Protein AF-A0A7J6VF82-F1 (afdb_monomer_lite)

Radius of gyration: 24.08 Å; chains: 1; bounding box: 51×59×67 Å

Foldseek 3Di:
DFLPDKDKAFAPDFDPDPLVVVLVQVLVVLLVQLLVLLPDALVGNKGKDWDFDDVPSPFIKIKMKGFHSPDHSVRSSVSSVSQSVCCVVHYRRTQWMKIDTPGMIMIMHSDDDDDPVVVPPPPDPPPPPDDDDDDDDDDDDDDDDDPDDDPPVVVVVVVVVPD

Organism: Thalictrum thalictroides (NCBI:txid46969)

Secondary structure (DSSP, 8-state):
----S-EEEE-S-B-SS-HHHHHHHHHHHHHHHHHHHHT--SS--EEEEEEEESGGG-EEEEEEEEE-TTS-HHHHHHHHHHHHTTHHHHHTTBSEEEEEETTEEEEEESS--S-STTSSTTSPP-----S-----------PPP-----TTHHHHHTTSTT-

Structure (mmCIF, N/CA/C/O backbone):
data_AF-A0A7J6VF82-F1
#
_entry.id   AF-A0A7J6VF82-F1
#
loop_
_atom_site.group_PDB
_atom_site.id
_atom_site.type_symbol
_atom_site.label_atom_id
_atom_site.label_alt_id
_atom_site.label_comp_id
_atom_site.label_asym_id
_atom_site.label_entity_id
_atom_site.label_seq_id
_atom_site.pdbx_PDB_ins_code
_atom_site.Cartn_x
_atom_site.Cartn_y
_atom_site.Cartn_z
_atom_site.occupancy
_atom_site.B_iso_or_equiv
_atom_site.auth_seq_id
_atom_site.auth_comp_id
_atom_site.auth_asym_id
_atom_site.auth_atom_id
_atom_site.pdbx_PDB_model_num
ATOM 1 N N . MET A 1 1 ? -15.950 -8.595 11.487 1.00 61.06 1 MET A N 1
ATOM 2 C CA . MET A 1 1 ? -15.178 -7.968 10.394 1.00 61.06 1 MET A CA 1
ATOM 3 C C . MET A 1 1 ? -15.817 -8.343 9.071 1.00 61.06 1 MET A C 1
ATOM 5 O O . MET A 1 1 ? -16.095 -9.519 8.868 1.00 61.06 1 MET A O 1
ATOM 9 N N . GLN A 1 2 ? -16.116 -7.368 8.215 1.00 69.25 2 GLN A N 1
ATOM 10 C CA . GLN A 1 2 ? -16.665 -7.646 6.887 1.00 69.25 2 GLN A CA 1
ATOM 11 C C . GLN A 1 2 ? -15.501 -7.787 5.903 1.00 69.25 2 GLN A C 1
ATOM 13 O O . GLN A 1 2 ? -14.710 -6.866 5.723 1.00 69.25 2 GLN A O 1
ATOM 18 N N . THR A 1 3 ? -15.372 -8.965 5.297 1.00 72.44 3 THR A N 1
ATOM 19 C CA . THR A 1 3 ? -14.285 -9.302 4.363 1.00 72.44 3 THR A CA 1
ATOM 20 C C . THR A 1 3 ? -14.747 -9.341 2.908 1.00 72.44 3 THR A C 1
ATOM 22 O O . THR A 1 3 ? -13.937 -9.606 2.024 1.00 72.44 3 THR A O 1
ATOM 25 N N . LEU A 1 4 ? -16.036 -9.083 2.654 1.00 73.69 4 LEU A N 1
ATOM 26 C CA . LEU A 1 4 ? -16.662 -9.114 1.336 1.00 73.69 4 LEU A CA 1
ATOM 27 C C . LEU A 1 4 ? -17.643 -7.941 1.152 1.00 73.69 4 LEU A C 1
ATOM 29 O O . LEU A 1 4 ? -18.283 -7.552 2.130 1.00 73.69 4 LEU A O 1
ATOM 33 N N . PRO A 1 5 ? -17.805 -7.428 -0.084 1.00 62.00 5 PRO A N 1
ATOM 34 C CA . PRO A 1 5 ? -17.078 -7.832 -1.291 1.00 62.00 5 PRO A CA 1
ATOM 35 C C . PRO A 1 5 ? -15.606 -7.386 -1.266 1.00 62.00 5 PRO A C 1
ATOM 37 O O . PRO A 1 5 ? -15.276 -6.303 -0.790 1.00 62.00 5 PRO A O 1
ATOM 40 N N . ASN A 1 6 ? -14.728 -8.250 -1.782 1.00 81.06 6 ASN A N 1
ATOM 41 C CA . ASN A 1 6 ? -13.334 -7.920 -2.071 1.00 81.06 6 ASN A CA 1
ATOM 42 C C . ASN A 1 6 ? -13.281 -7.307 -3.468 1.00 81.06 6 ASN A C 1
ATOM 44 O O . ASN A 1 6 ? -13.651 -7.973 -4.434 1.00 81.06 6 ASN A O 1
ATOM 48 N N . ALA A 1 7 ? -12.809 -6.073 -3.580 1.00 92.44 7 ALA A N 1
ATOM 49 C CA . ALA A 1 7 ? -12.582 -5.427 -4.866 1.00 92.44 7 ALA A CA 1
ATOM 50 C C . ALA A 1 7 ? -11.108 -5.061 -4.998 1.00 92.44 7 ALA A C 1
ATOM 52 O O . ALA A 1 7 ? -10.452 -4.727 -4.012 1.00 92.44 7 ALA A O 1
ATOM 53 N N . TYR A 1 8 ? -10.580 -5.100 -6.215 1.00 95.38 8 TYR A N 1
ATOM 54 C CA . TYR A 1 8 ? -9.230 -4.631 -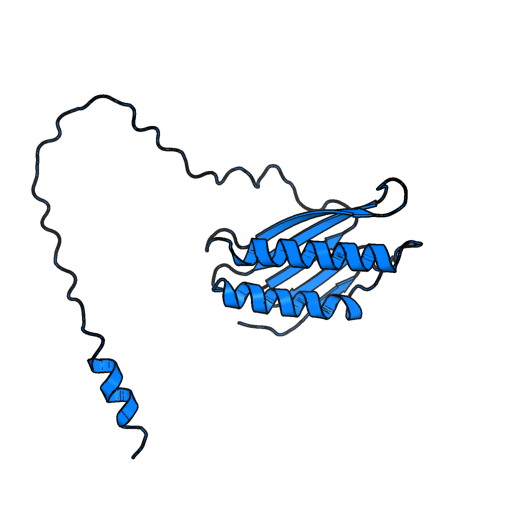6.479 1.00 95.38 8 TYR A CA 1
ATOM 55 C C . TYR A 1 8 ? -9.152 -3.898 -7.811 1.00 95.38 8 TYR A C 1
ATOM 57 O O . TYR A 1 8 ? -9.936 -4.138 -8.726 1.00 95.38 8 TYR A O 1
ATOM 65 N N . THR A 1 9 ? -8.187 -2.992 -7.907 1.00 96.62 9 THR A N 1
ATOM 66 C CA . THR A 1 9 ? -7.860 -2.268 -9.134 1.00 96.62 9 THR A CA 1
ATOM 67 C C . THR A 1 9 ? -6.351 -2.185 -9.263 1.00 96.62 9 THR A C 1
ATOM 69 O O . THR A 1 9 ? -5.661 -1.946 -8.272 1.00 96.62 9 THR A O 1
ATOM 72 N N . SER A 1 10 ? -5.839 -2.324 -10.478 1.00 97.50 10 SER A N 1
ATOM 73 C CA . SER A 1 10 ? -4.410 -2.225 -10.763 1.00 97.50 10 SER A CA 1
ATOM 74 C C . SER A 1 10 ? -4.155 -1.274 -11.920 1.00 97.50 10 SER A C 1
ATOM 76 O O . SER A 1 10 ? -4.933 -1.238 -12.874 1.00 97.50 10 SER A O 1
ATOM 78 N N . ASN A 1 11 ? -3.034 -0.563 -11.876 1.00 97.56 11 ASN A N 1
ATOM 79 C CA . ASN A 1 11 ? -2.560 0.225 -13.003 1.00 97.56 11 ASN A CA 1
ATOM 80 C C . ASN A 1 11 ? -2.241 -0.708 -14.189 1.00 97.56 11 ASN A C 1
ATOM 82 O O . ASN A 1 11 ? -1.510 -1.675 -13.988 1.00 97.56 11 ASN A O 1
ATOM 86 N N . PRO A 1 12 ? -2.742 -0.467 -15.416 1.00 96.69 12 PRO A N 1
ATOM 87 C CA . PRO A 1 12 ? -2.488 -1.356 -16.552 1.00 96.69 12 PRO A CA 1
ATOM 88 C C . PRO A 1 12 ? -1.001 -1.448 -16.928 1.00 96.69 12 PRO A C 1
ATOM 90 O O . PRO A 1 12 ? -0.585 -2.448 -17.512 1.00 96.69 12 PRO A O 1
ATOM 93 N N . THR A 1 13 ? -0.187 -0.461 -16.557 1.00 97.31 13 THR A N 1
ATOM 94 C CA . THR A 1 13 ? 1.256 -0.459 -16.795 1.00 97.31 13 THR A CA 1
ATOM 95 C C . THR A 1 13 ? 1.982 -1.374 -15.810 1.00 97.31 13 THR A C 1
ATOM 97 O O . THR A 1 13 ? 1.740 -1.355 -14.599 1.00 97.31 13 THR A O 1
ATOM 100 N N . THR A 1 14 ? 2.914 -2.167 -16.333 1.00 97.06 14 THR A N 1
ATOM 101 C CA . THR A 1 14 ? 3.798 -3.033 -15.547 1.00 97.06 14 THR A CA 1
ATOM 102 C C . THR A 1 14 ? 5.226 -2.509 -15.542 1.00 97.06 14 THR A C 1
ATOM 104 O O . THR A 1 14 ? 5.644 -1.811 -16.466 1.00 97.06 14 THR A O 1
ATOM 107 N N . VAL A 1 15 ? 5.997 -2.879 -14.523 1.00 94.75 15 VAL A N 1
ATOM 108 C CA . VAL A 1 15 ? 7.438 -2.609 -14.497 1.00 94.75 15 VAL A CA 1
ATOM 109 C C . VAL A 1 15 ? 8.143 -3.294 -15.669 1.00 94.75 15 VAL A C 1
ATOM 111 O O . VAL A 1 15 ? 7.844 -4.440 -16.004 1.00 94.75 15 VAL A O 1
ATOM 114 N N . SER A 1 16 ? 9.081 -2.587 -16.298 1.00 90.62 16 SER A N 1
ATOM 115 C CA . SER A 1 16 ? 9.841 -3.076 -17.457 1.00 90.62 16 SER A CA 1
ATOM 116 C C . SER A 1 16 ? 11.048 -3.941 -17.073 1.00 90.62 16 SER A C 1
ATOM 118 O O . SER A 1 16 ? 11.503 -4.752 -17.875 1.00 90.62 16 SER A O 1
ATOM 120 N N . SER A 1 17 ? 11.561 -3.801 -15.848 1.00 89.81 17 SER A N 1
ATOM 121 C CA . SER A 1 17 ? 12.679 -4.578 -15.301 1.00 89.81 17 SER A CA 1
ATOM 122 C C . SER A 1 17 ? 12.512 -4.787 -13.793 1.00 89.81 17 SER A C 1
ATOM 124 O O . SER A 1 17 ? 11.622 -4.211 -13.170 1.00 89.81 17 SER A O 1
ATOM 126 N N . ASN A 1 18 ? 13.371 -5.617 -13.187 1.00 90.12 18 ASN A N 1
ATOM 127 C CA . ASN A 1 18 ? 13.397 -5.857 -11.735 1.00 90.12 18 ASN A CA 1
ATOM 128 C C . ASN A 1 18 ? 12.064 -6.368 -11.157 1.00 90.12 18 ASN A C 1
ATOM 130 O O . ASN A 1 18 ? 11.775 -6.150 -9.986 1.00 90.12 18 ASN A O 1
ATOM 134 N N . PHE A 1 19 ? 11.263 -7.080 -11.959 1.00 94.56 19 PHE A N 1
ATOM 135 C CA . PHE A 1 19 ? 9.917 -7.553 -11.608 1.00 94.56 19 PHE A CA 1
ATOM 136 C C . PHE A 1 19 ? 9.841 -8.225 -10.226 1.00 94.56 19 PHE A C 1
ATOM 138 O O . PHE A 1 19 ? 9.003 -7.871 -9.398 1.00 94.56 19 PHE A O 1
ATOM 145 N N . ASN A 1 20 ? 10.755 -9.159 -9.946 1.00 95.31 20 ASN A N 1
ATOM 146 C CA . ASN A 1 20 ? 10.796 -9.864 -8.662 1.00 95.31 20 ASN A CA 1
ATOM 147 C C . ASN A 1 20 ? 11.175 -8.936 -7.502 1.00 95.31 20 ASN A C 1
ATOM 149 O O . ASN A 1 20 ? 10.554 -9.002 -6.444 1.00 95.31 20 ASN A O 1
ATOM 153 N N . GLN A 1 21 ? 12.156 -8.051 -7.706 1.00 96.00 21 GLN A N 1
ATOM 154 C CA . GLN A 1 21 ? 12.581 -7.080 -6.697 1.00 96.00 21 GLN A CA 1
ATOM 155 C C . GLN A 1 21 ? 11.466 -6.072 -6.396 1.00 96.00 21 GLN A C 1
ATOM 157 O O . GLN A 1 21 ? 11.217 -5.780 -5.232 1.00 96.00 21 GLN A O 1
ATOM 162 N N . PHE A 1 22 ? 10.760 -5.592 -7.423 1.00 96.75 22 PHE A N 1
ATOM 163 C CA . PHE A 1 22 ? 9.613 -4.700 -7.276 1.00 96.75 22 PHE A CA 1
ATOM 164 C C . PHE A 1 22 ? 8.507 -5.362 -6.449 1.00 96.75 22 PHE A C 1
ATOM 166 O O . PHE A 1 22 ? 8.075 -4.813 -5.439 1.00 96.75 22 PHE A O 1
ATOM 173 N N . ASN A 1 23 ? 8.093 -6.575 -6.824 1.00 97.12 23 ASN A N 1
ATOM 174 C CA . ASN A 1 23 ? 7.051 -7.303 -6.099 1.00 97.12 23 ASN A CA 1
ATOM 175 C C . ASN A 1 23 ? 7.448 -7.604 -4.648 1.00 97.12 23 ASN A C 1
ATOM 177 O O . ASN A 1 23 ? 6.610 -7.505 -3.751 1.00 97.12 23 ASN A O 1
ATOM 181 N N . LEU A 1 24 ? 8.716 -7.952 -4.407 1.00 97.25 24 LEU A N 1
ATOM 182 C CA . LEU A 1 24 ? 9.238 -8.156 -3.058 1.00 97.25 24 LEU A CA 1
ATOM 183 C C . LEU A 1 24 ? 9.214 -6.854 -2.250 1.00 97.25 24 LEU A C 1
ATOM 185 O O . LEU A 1 24 ? 8.773 -6.865 -1.106 1.00 97.25 24 LEU A O 1
ATOM 189 N N . ALA A 1 25 ? 9.637 -5.735 -2.839 1.00 97.56 25 ALA A N 1
ATOM 190 C CA . ALA A 1 25 ? 9.631 -4.435 -2.176 1.00 97.56 25 ALA A CA 1
ATOM 191 C C . ALA A 1 25 ? 8.211 -3.984 -1.806 1.00 97.56 25 ALA A C 1
ATOM 193 O O . ALA A 1 25 ? 7.992 -3.537 -0.681 1.00 97.56 25 ALA A O 1
ATOM 194 N N . VAL A 1 26 ? 7.236 -4.167 -2.707 1.00 98.00 26 VAL A N 1
ATOM 195 C CA . VAL A 1 26 ? 5.816 -3.887 -2.430 1.00 98.00 26 VAL A CA 1
ATOM 196 C C . VAL A 1 26 ? 5.313 -4.729 -1.256 1.00 98.00 26 VAL A C 1
ATOM 198 O O . VAL A 1 26 ? 4.745 -4.168 -0.323 1.00 98.00 26 VAL A O 1
ATOM 201 N N . ARG A 1 27 ? 5.543 -6.051 -1.268 1.00 97.56 27 ARG A N 1
ATOM 202 C CA . ARG A 1 27 ? 5.103 -6.950 -0.184 1.00 97.56 27 ARG A CA 1
ATOM 203 C C . ARG A 1 27 ? 5.727 -6.571 1.155 1.00 97.56 27 ARG A C 1
ATOM 205 O O . ARG A 1 27 ? 4.998 -6.281 2.092 1.00 97.56 27 ARG A O 1
ATOM 212 N N . THR A 1 28 ? 7.052 -6.466 1.211 1.00 98.12 28 THR A N 1
ATOM 213 C CA . THR A 1 28 ? 7.782 -6.122 2.440 1.00 98.12 28 THR A CA 1
ATOM 214 C C . THR A 1 28 ? 7.354 -4.765 3.000 1.00 98.12 28 THR A C 1
ATOM 216 O O . THR A 1 28 ? 7.205 -4.605 4.211 1.00 98.12 28 THR A O 1
ATOM 219 N N . MET A 1 29 ? 7.144 -3.769 2.131 1.00 98.12 29 MET A N 1
ATOM 220 C CA . MET A 1 29 ? 6.658 -2.460 2.558 1.00 98.12 29 MET A CA 1
ATOM 221 C C . MET A 1 29 ? 5.240 -2.552 3.126 1.00 98.12 29 MET A C 1
ATOM 223 O O . MET A 1 29 ? 4.984 -1.984 4.185 1.00 98.12 29 MET A O 1
ATOM 227 N N . LEU A 1 30 ? 4.336 -3.268 2.453 1.00 97.94 30 LEU A N 1
ATOM 228 C CA . LEU A 1 30 ? 2.966 -3.444 2.925 1.00 97.94 30 LEU A CA 1
ATOM 229 C C . LEU A 1 30 ? 2.919 -4.204 4.250 1.00 97.94 30 LEU A C 1
ATOM 231 O O . LEU A 1 30 ? 2.256 -3.719 5.156 1.00 97.94 30 LEU A O 1
ATOM 235 N N . ASP A 1 31 ? 3.669 -5.295 4.415 1.00 97.31 31 ASP A N 1
ATOM 236 C CA . ASP A 1 31 ? 3.718 -6.066 5.666 1.00 97.31 31 ASP A CA 1
ATOM 237 C C . ASP A 1 31 ? 4.144 -5.188 6.855 1.00 97.31 31 ASP A C 1
ATOM 239 O O . ASP A 1 31 ? 3.540 -5.227 7.929 1.00 97.31 31 ASP A O 1
ATOM 243 N N . ARG A 1 32 ? 5.143 -4.318 6.649 1.00 97.50 32 ARG A N 1
ATOM 244 C CA . ARG A 1 32 ? 5.579 -3.356 7.670 1.00 97.50 32 ARG A CA 1
ATOM 245 C C . ARG A 1 32 ? 4.483 -2.346 8.017 1.00 97.50 32 ARG A C 1
ATOM 247 O O . ARG A 1 32 ? 4.222 -2.117 9.195 1.00 97.50 32 ARG A O 1
ATOM 254 N N . LEU A 1 33 ? 3.869 -1.723 7.009 1.00 97.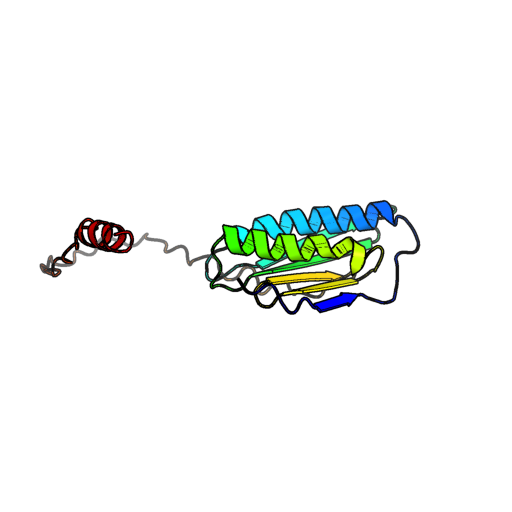50 33 LEU A N 1
ATOM 255 C CA . LEU A 1 33 ? 2.827 -0.710 7.217 1.00 97.50 33 LEU A CA 1
ATOM 256 C C . LEU A 1 33 ? 1.575 -1.305 7.859 1.00 97.50 33 LEU A C 1
ATOM 258 O O . LEU A 1 33 ? 0.908 -0.661 8.661 1.00 97.50 33 LEU A O 1
ATOM 262 N N . LEU A 1 34 ? 1.266 -2.546 7.518 1.00 95.81 34 LEU A N 1
ATOM 263 C CA . LEU A 1 34 ? 0.125 -3.285 8.023 1.00 95.81 34 LEU A CA 1
ATOM 264 C C . LEU A 1 34 ? 0.236 -3.539 9.524 1.00 95.81 34 LEU A C 1
ATOM 266 O O . LEU A 1 34 ? -0.718 -3.297 10.266 1.00 95.81 34 LEU A O 1
ATOM 270 N N . GLU A 1 35 ? 1.417 -3.947 9.985 1.00 94.69 35 GLU A N 1
ATOM 271 C CA . GLU A 1 35 ? 1.727 -4.068 11.410 1.00 94.69 35 GLU A CA 1
ATOM 272 C C . GLU A 1 35 ? 1.651 -2.719 12.138 1.00 94.69 35 GLU A C 1
ATOM 274 O O . GLU A 1 35 ? 1.129 -2.647 13.252 1.00 94.69 35 GLU A O 1
ATOM 279 N N . GLU A 1 36 ? 2.131 -1.644 11.509 1.00 94.94 36 GLU A N 1
ATOM 280 C CA . GLU A 1 36 ? 2.081 -0.286 12.059 1.00 94.94 36 GLU A CA 1
ATOM 281 C C . GLU A 1 36 ? 0.633 0.204 12.226 1.00 94.94 36 GLU A C 1
ATOM 283 O O . GLU A 1 36 ? 0.227 0.571 13.330 1.00 94.94 36 GLU A O 1
ATOM 288 N N . ALA A 1 37 ? -0.185 0.106 11.175 1.00 94.94 37 ALA A N 1
ATOM 289 C CA . ALA A 1 37 ? -1.591 0.507 11.207 1.00 94.94 37 ALA A CA 1
ATOM 290 C C . ALA A 1 37 ? -2.421 -0.324 12.197 1.00 94.94 37 ALA A C 1
ATOM 292 O O . ALA A 1 37 ? -3.309 0.207 12.867 1.00 94.94 37 ALA A O 1
ATOM 293 N N . SER A 1 38 ? -2.102 -1.614 12.346 1.00 94.38 38 SER A N 1
ATOM 294 C CA . SER A 1 38 ? -2.793 -2.515 13.280 1.00 94.38 38 SER A CA 1
ATOM 295 C C . SER A 1 38 ? -2.570 -2.154 14.746 1.00 94.38 38 SER A C 1
ATOM 297 O O . SER A 1 38 ? -3.434 -2.413 15.583 1.00 94.38 38 SER A O 1
ATOM 299 N N . ARG A 1 39 ? -1.431 -1.531 15.066 1.00 90.69 39 ARG A N 1
ATOM 300 C CA . ARG A 1 39 ? -1.094 -1.051 16.418 1.00 90.69 39 ARG A CA 1
ATOM 301 C C . ARG A 1 39 ? -1.610 0.362 16.694 1.00 90.69 39 ARG A C 1
ATOM 303 O O . ARG A 1 39 ? -1.459 0.851 17.812 1.00 90.69 39 ARG A O 1
ATOM 310 N N . GLY A 1 40 ? -2.214 0.999 15.693 1.00 84.25 40 GLY A N 1
ATOM 311 C CA . GLY A 1 40 ? -2.793 2.329 15.783 1.00 84.25 40 GLY A CA 1
ATOM 312 C C . GLY A 1 40 ? -3.939 2.444 16.796 1.00 84.25 40 GLY A C 1
ATOM 313 O O . GLY A 1 40 ? -4.576 1.459 17.193 1.00 84.25 40 GLY A O 1
ATOM 314 N N . THR A 1 41 ? -4.212 3.678 17.221 1.00 78.00 41 THR A N 1
ATOM 315 C CA . THR A 1 41 ? -5.288 3.993 18.175 1.00 78.00 41 THR A CA 1
ATOM 316 C C . THR A 1 41 ? -6.664 3.869 17.515 1.00 78.00 41 THR A C 1
ATOM 318 O O . THR A 1 41 ? -6.772 3.662 16.312 1.00 78.00 41 THR A O 1
ATOM 321 N N . ALA A 1 42 ? -7.752 4.014 18.277 1.00 71.00 42 ALA A N 1
ATOM 322 C CA . ALA A 1 42 ? -9.098 4.065 17.694 1.00 71.00 42 ALA A CA 1
ATOM 323 C C . ALA A 1 42 ? -9.286 5.244 16.715 1.00 71.00 42 ALA A C 1
ATOM 325 O O . ALA A 1 42 ? -10.137 5.172 15.842 1.00 71.00 42 ALA A O 1
ATOM 326 N N . VAL A 1 43 ? -8.492 6.313 16.841 1.00 72.19 43 VAL A N 1
ATOM 327 C CA . VAL A 1 43 ? -8.590 7.512 15.990 1.00 72.19 43 VAL A CA 1
ATOM 328 C C . VAL A 1 43 ? -7.694 7.398 14.755 1.00 72.19 43 VAL A C 1
ATOM 330 O O . VAL A 1 43 ? -8.033 7.915 13.696 1.00 72.19 43 VAL A O 1
ATOM 333 N N . GLN A 1 44 ? -6.576 6.678 14.865 1.00 77.38 44 GLN A N 1
ATOM 334 C CA . GLN A 1 44 ? -5.578 6.568 13.809 1.00 77.38 44 GLN A CA 1
ATOM 335 C C . GLN A 1 44 ? -5.211 5.102 13.570 1.00 77.38 44 GLN A C 1
ATOM 337 O O . GLN A 1 44 ? -4.331 4.565 14.238 1.00 77.38 44 GLN A O 1
ATOM 342 N N . LYS A 1 45 ? -5.880 4.462 12.602 1.00 88.81 45 LYS A N 1
ATOM 343 C CA . LYS A 1 45 ? -5.578 3.093 12.139 1.00 88.81 45 LYS A CA 1
ATOM 344 C C . LYS A 1 45 ? -5.116 3.071 10.689 1.00 88.81 45 LYS A C 1
ATOM 346 O O . LYS A 1 45 ? -5.618 2.303 9.874 1.00 88.81 45 LYS A O 1
ATOM 351 N N . PHE A 1 46 ? -4.172 3.938 10.361 1.00 93.81 46 PHE A N 1
ATOM 352 C CA . PHE A 1 46 ? -3.536 3.954 9.054 1.00 93.81 46 PHE A CA 1
ATOM 353 C C . PHE A 1 46 ? -2.025 4.077 9.210 1.00 93.81 46 PHE A C 1
ATOM 355 O O . PHE A 1 46 ? -1.537 4.543 10.237 1.00 93.81 46 PHE A O 1
ATOM 362 N N . ALA A 1 47 ? -1.298 3.679 8.175 1.00 95.31 47 ALA A N 1
ATOM 363 C CA . ALA A 1 47 ? 0.134 3.903 8.068 1.00 95.31 47 ALA A CA 1
ATOM 364 C C . ALA A 1 47 ? 0.484 4.245 6.622 1.00 95.31 47 ALA A C 1
ATOM 366 O O . ALA A 1 47 ? -0.167 3.781 5.682 1.00 95.31 47 ALA A O 1
ATOM 367 N N . THR A 1 48 ? 1.523 5.056 6.444 1.00 96.31 48 THR A N 1
ATOM 368 C CA . THR A 1 48 ? 2.056 5.398 5.123 1.00 96.31 48 THR A CA 1
ATOM 369 C C . THR A 1 48 ? 3.553 5.165 5.086 1.00 96.31 48 THR A C 1
ATOM 371 O O . THR A 1 48 ? 4.236 5.208 6.107 1.00 96.31 48 THR A O 1
ATOM 374 N N . GLY A 1 49 ? 4.092 4.906 3.904 1.00 96.25 49 GLY A N 1
ATOM 375 C CA . GLY A 1 49 ? 5.520 4.706 3.748 1.00 96.25 49 GLY A CA 1
ATOM 376 C C . GLY A 1 49 ? 5.928 4.637 2.298 1.00 96.25 49 GLY A C 1
ATOM 377 O O . GLY A 1 49 ? 5.096 4.554 1.397 1.00 96.25 49 GLY A O 1
ATOM 378 N N . ASN A 1 50 ? 7.234 4.669 2.084 1.00 97.56 50 ASN A N 1
ATOM 379 C CA . ASN A 1 50 ? 7.809 4.492 0.770 1.00 97.56 50 ASN A CA 1
ATOM 380 C C . ASN A 1 50 ? 9.022 3.560 0.817 1.00 97.56 50 ASN A C 1
ATOM 382 O O . ASN A 1 50 ? 9.552 3.235 1.883 1.00 97.56 50 ASN A O 1
ATOM 386 N N . THR A 1 51 ? 9.418 3.096 -0.360 1.00 97.56 51 THR A N 1
ATOM 387 C CA . THR A 1 51 ? 10.648 2.343 -0.591 1.00 97.56 51 THR A CA 1
ATOM 388 C C . THR A 1 51 ? 11.138 2.611 -2.009 1.00 97.56 51 THR A C 1
ATOM 390 O O . THR A 1 51 ? 10.352 3.011 -2.868 1.00 97.56 51 THR A O 1
ATOM 393 N N . THR A 1 52 ? 12.425 2.405 -2.263 1.00 96.69 52 THR A N 1
ATOM 394 C CA . THR A 1 52 ? 13.031 2.597 -3.583 1.00 96.69 52 THR A CA 1
ATOM 395 C C . THR A 1 52 ? 13.507 1.276 -4.168 1.00 96.69 52 THR A C 1
ATOM 397 O O . THR A 1 52 ? 13.977 0.396 -3.448 1.00 96.69 52 THR A O 1
ATOM 400 N N . VAL A 1 53 ? 13.397 1.134 -5.486 1.00 94.44 53 VAL A N 1
ATOM 401 C CA . VAL A 1 53 ? 13.840 -0.042 -6.244 1.00 94.44 53 VAL A CA 1
ATOM 402 C C . VAL A 1 53 ? 14.514 0.372 -7.549 1.00 94.44 53 VAL A C 1
ATOM 404 O O . VAL A 1 53 ? 14.411 1.519 -7.979 1.00 94.44 53 VAL A O 1
ATOM 407 N N . GLY A 1 54 ? 15.170 -0.592 -8.198 1.00 88.06 54 GLY A N 1
ATOM 408 C CA . GLY A 1 54 ? 15.862 -0.389 -9.467 1.00 88.06 54 GLY A CA 1
ATOM 409 C C . GLY A 1 54 ? 17.314 0.074 -9.311 1.00 88.06 54 GLY A C 1
ATOM 410 O O . GLY A 1 54 ? 17.783 0.283 -8.188 1.00 88.06 54 GLY A O 1
ATOM 411 N N . PRO A 1 55 ? 18.049 0.190 -10.433 1.00 84.38 55 PRO A N 1
ATOM 412 C CA . PRO A 1 55 ? 19.403 0.731 -10.437 1.00 84.38 55 PRO A CA 1
ATOM 413 C C . PRO A 1 55 ? 19.399 2.133 -9.829 1.00 84.38 55 PRO A C 1
ATOM 415 O O . PRO A 1 55 ? 18.515 2.936 -10.132 1.00 84.38 55 PRO A O 1
ATOM 418 N N . ASP A 1 56 ? 20.355 2.398 -8.942 1.00 86.62 56 ASP A N 1
ATOM 419 C CA . ASP A 1 56 ? 20.522 3.690 -8.268 1.00 86.62 56 ASP A CA 1
ATOM 420 C C . ASP A 1 56 ? 19.267 4.205 -7.535 1.00 86.62 56 ASP A C 1
ATOM 422 O O . ASP A 1 56 ? 19.118 5.408 -7.332 1.00 86.62 56 ASP A O 1
ATOM 426 N N . ASN A 1 57 ? 18.360 3.308 -7.111 1.00 88.25 57 ASN A N 1
ATOM 427 C CA . ASN A 1 57 ? 17.119 3.662 -6.407 1.00 88.25 57 ASN A CA 1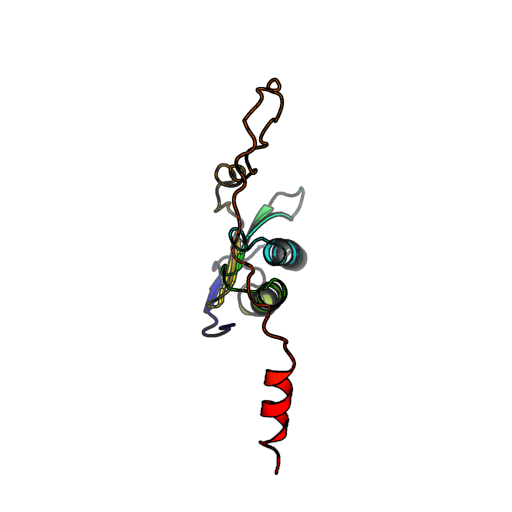
ATOM 428 C C . ASN A 1 57 ? 16.210 4.624 -7.199 1.00 88.25 57 ASN A C 1
ATOM 430 O O . ASN A 1 57 ? 15.518 5.462 -6.621 1.00 88.25 57 ASN A O 1
ATOM 434 N N . ASN A 1 58 ? 16.203 4.502 -8.528 1.00 90.38 58 ASN A N 1
ATOM 435 C CA . ASN A 1 58 ? 15.528 5.434 -9.431 1.00 90.38 58 ASN A CA 1
ATOM 436 C C . ASN A 1 58 ? 13.988 5.360 -9.440 1.00 90.38 58 ASN A C 1
ATOM 438 O O . ASN A 1 58 ? 13.344 6.220 -10.042 1.00 90.38 58 ASN A O 1
ATOM 442 N N . MET A 1 59 ? 13.385 4.355 -8.805 1.00 94.06 59 MET A N 1
ATOM 443 C CA . MET A 1 59 ? 11.935 4.207 -8.714 1.00 94.06 59 MET A CA 1
ATOM 444 C C . MET A 1 59 ? 11.491 4.189 -7.256 1.00 94.06 59 MET A C 1
ATOM 446 O O . MET A 1 59 ? 11.800 3.251 -6.523 1.00 94.06 59 MET A O 1
ATOM 450 N N . THR A 1 60 ? 10.700 5.182 -6.856 1.00 97.12 60 THR A N 1
ATOM 451 C CA . THR A 1 60 ? 10.068 5.228 -5.532 1.00 97.12 60 THR A CA 1
ATOM 452 C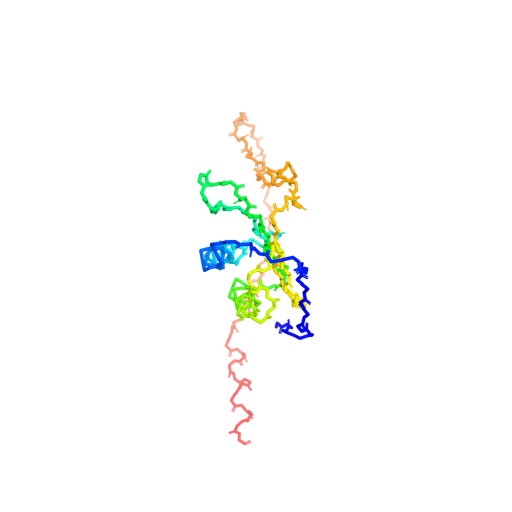 C . THR A 1 60 ? 8.662 4.649 -5.595 1.00 97.12 60 THR A C 1
ATOM 454 O O . THR A 1 60 ? 7.870 5.001 -6.466 1.00 97.12 60 THR A O 1
ATOM 457 N N . ILE A 1 61 ? 8.341 3.781 -4.645 1.00 98.00 61 ILE A N 1
ATOM 458 C CA . ILE A 1 61 ? 7.013 3.217 -4.425 1.00 98.00 61 ILE A CA 1
ATOM 459 C C . ILE A 1 61 ? 6.467 3.843 -3.149 1.00 98.00 61 ILE A C 1
ATOM 461 O O . ILE A 1 61 ? 7.138 3.821 -2.122 1.00 98.00 61 ILE A O 1
ATOM 465 N N . TYR A 1 62 ? 5.254 4.375 -3.206 1.00 98.38 62 TYR A N 1
ATOM 466 C CA . TYR A 1 62 ? 4.526 4.934 -2.072 1.00 98.38 62 TYR A CA 1
ATOM 467 C C . TYR A 1 62 ? 3.374 4.004 -1.722 1.00 98.38 62 TYR A C 1
ATOM 469 O O . TYR A 1 62 ? 2.729 3.471 -2.624 1.00 98.38 62 TYR A O 1
ATOM 477 N N . ALA A 1 63 ? 3.084 3.830 -0.438 1.00 98.19 63 ALA A N 1
ATOM 478 C CA . ALA A 1 63 ? 1.956 3.035 0.016 1.00 98.19 63 ALA A CA 1
ATOM 479 C C . ALA A 1 63 ? 1.244 3.650 1.217 1.00 98.19 63 ALA A C 1
ATOM 481 O O . ALA A 1 63 ? 1.835 4.354 2.036 1.00 98.19 63 ALA A O 1
ATOM 482 N N . LEU A 1 64 ? -0.043 3.335 1.300 1.00 97.31 64 LEU A N 1
ATOM 483 C CA . LEU A 1 64 ? -0.927 3.618 2.416 1.00 97.31 64 LEU A CA 1
ATOM 484 C C . LEU A 1 64 ? -1.720 2.352 2.719 1.00 97.31 64 LEU A C 1
ATOM 486 O O . LEU A 1 64 ? -2.197 1.677 1.803 1.00 97.31 64 LEU A O 1
ATOM 490 N N . VAL A 1 65 ? -1.883 2.062 4.003 1.00 97.00 65 VAL A N 1
ATOM 491 C CA . VAL A 1 65 ? -2.789 1.026 4.500 1.00 97.00 65 VAL A CA 1
ATOM 492 C C . VAL A 1 65 ? -3.691 1.625 5.569 1.00 97.00 65 VAL A C 1
ATOM 494 O O . VAL A 1 65 ? -3.266 2.529 6.287 1.00 97.00 65 VAL A O 1
ATOM 497 N N . GLU A 1 66 ? -4.921 1.137 5.679 1.00 94.94 66 GLU A N 1
ATOM 498 C CA . GLU A 1 66 ? -5.911 1.680 6.611 1.00 94.94 66 GLU A CA 1
ATOM 499 C C . GLU A 1 66 ? -6.912 0.611 7.061 1.00 94.94 66 GLU A C 1
ATOM 501 O O . GLU A 1 66 ? -7.336 -0.229 6.264 1.00 94.94 66 GLU A O 1
ATOM 506 N N . CYS A 1 67 ? -7.323 0.690 8.326 1.00 94.00 67 CYS A N 1
ATOM 507 C CA . CYS A 1 67 ? -8.446 -0.026 8.921 1.00 94.00 67 CYS A CA 1
ATOM 508 C C . CYS A 1 67 ? -9.507 0.948 9.429 1.00 94.00 67 CYS A C 1
ATOM 510 O O . CYS A 1 67 ? -9.204 2.071 9.829 1.00 94.00 67 CYS A O 1
ATOM 512 N N . THR A 1 68 ? -10.743 0.473 9.531 1.00 92.00 68 THR A N 1
ATOM 513 C CA . THR A 1 68 ? -11.802 1.234 10.188 1.00 92.00 68 THR A CA 1
ATOM 514 C C . THR A 1 68 ? -11.594 1.292 11.717 1.00 92.00 68 THR A C 1
ATOM 516 O O . THR A 1 68 ? -11.164 0.301 12.322 1.00 92.00 68 THR A O 1
ATOM 519 N N . PRO A 1 69 ? -11.890 2.437 12.369 1.00 89.25 69 PRO A N 1
ATOM 520 C CA . PRO A 1 69 ? -11.749 2.661 13.816 1.00 89.25 69 PRO A CA 1
ATOM 521 C C . PRO A 1 69 ? -12.347 1.600 14.748 1.00 89.25 69 PRO A C 1
ATOM 523 O O . PRO A 1 69 ? -11.838 1.400 15.850 1.00 89.25 69 PRO A O 1
ATOM 526 N N . ASP A 1 70 ? -13.418 0.929 14.320 1.00 89.25 70 ASP A N 1
ATOM 527 C CA . ASP A 1 70 ? -14.176 -0.053 15.102 1.00 89.25 70 ASP A CA 1
ATOM 528 C C . ASP A 1 70 ? -13.436 -1.383 15.314 1.00 89.25 70 ASP A C 1
ATOM 530 O O . ASP A 1 70 ? -13.807 -2.158 16.198 1.00 89.25 70 ASP A O 1
ATOM 534 N N . LEU A 1 71 ? -12.380 -1.656 14.540 1.00 91.69 71 LEU A N 1
ATOM 535 C CA . LEU A 1 71 ? -11.636 -2.908 14.643 1.00 91.69 71 LEU A CA 1
ATOM 536 C C . LEU A 1 71 ? -10.666 -2.925 15.832 1.00 91.69 71 LEU A C 1
ATOM 538 O O . LEU A 1 71 ? -9.879 -1.998 16.052 1.00 91.69 71 LEU A O 1
ATOM 542 N N . SER A 1 72 ? -10.617 -4.057 16.539 1.00 92.38 72 SER A N 1
ATOM 543 C CA . SER A 1 72 ? -9.513 -4.342 17.461 1.00 92.38 72 SER A CA 1
ATOM 544 C C . SER A 1 72 ? -8.173 -4.456 16.707 1.00 92.38 72 SER A C 1
ATOM 546 O O . SER A 1 72 ? -8.171 -4.699 15.496 1.00 92.38 72 SER A O 1
ATOM 548 N N . PRO A 1 73 ? -7.014 -4.329 17.384 1.00 91.94 73 PRO A N 1
ATOM 549 C CA . PRO A 1 73 ? -5.707 -4.506 16.741 1.00 91.94 73 PRO A CA 1
ATOM 550 C C . PRO A 1 73 ? -5.570 -5.833 15.983 1.00 91.94 73 PRO A C 1
ATOM 552 O O . PRO A 1 73 ? -5.084 -5.865 14.855 1.00 91.94 73 PRO A O 1
ATOM 555 N N . LEU A 1 74 ? -6.071 -6.924 16.575 1.00 93.06 74 LEU A N 1
ATOM 556 C CA . LEU A 1 74 ? -6.073 -8.249 15.957 1.00 93.06 74 LEU A CA 1
ATOM 557 C C . LEU A 1 74 ? -6.951 -8.284 14.699 1.00 93.06 74 LEU A C 1
ATOM 559 O O . LEU A 1 74 ? -6.504 -8.733 13.651 1.00 93.06 74 LEU A O 1
ATOM 563 N N . GLN A 1 75 ? -8.175 -7.756 14.782 1.00 94.56 75 GLN A N 1
ATOM 564 C CA . GLN A 1 75 ? -9.097 -7.726 13.643 1.00 94.56 75 GLN A CA 1
ATOM 565 C C . GLN A 1 75 ? -8.577 -6.856 12.495 1.00 94.56 75 GLN A C 1
ATOM 567 O O . GLN A 1 75 ? -8.783 -7.198 11.332 1.00 94.56 75 GLN A O 1
ATOM 572 N N . CYS A 1 76 ? -7.913 -5.740 12.809 1.00 94.94 76 CYS A N 1
ATOM 573 C CA . CYS A 1 76 ? -7.285 -4.886 11.806 1.00 94.94 76 CYS A CA 1
ATOM 574 C C . CYS A 1 76 ? -6.165 -5.631 11.075 1.00 94.94 76 CYS A C 1
ATOM 576 O O . CYS A 1 76 ? -6.176 -5.690 9.844 1.00 94.94 76 CYS A O 1
ATOM 578 N N . ARG A 1 77 ? -5.274 -6.289 11.828 1.00 94.81 77 ARG A N 1
ATOM 579 C CA . ARG A 1 77 ? -4.196 -7.100 11.256 1.00 94.81 77 ARG A CA 1
ATOM 580 C C . ARG A 1 77 ? -4.733 -8.199 10.350 1.00 94.81 77 ARG A C 1
ATOM 582 O O . ARG A 1 77 ? -4.290 -8.325 9.214 1.00 94.81 77 ARG A O 1
ATOM 589 N N . ASP A 1 78 ? -5.717 -8.959 10.820 1.00 95.31 78 ASP A N 1
ATOM 590 C CA . ASP A 1 78 ? -6.293 -10.065 10.051 1.00 95.31 78 ASP A CA 1
ATOM 591 C C . ASP A 1 78 ? -6.999 -9.562 8.781 1.00 95.31 78 ASP A C 1
ATOM 593 O O . ASP A 1 78 ? -6.880 -10.163 7.709 1.00 95.31 78 ASP A O 1
ATOM 597 N N . CYS A 1 79 ? -7.702 -8.427 8.869 1.00 95.75 79 CYS A N 1
ATOM 598 C CA . CYS A 1 79 ? -8.338 -7.811 7.710 1.00 95.75 79 CYS A CA 1
ATOM 599 C C . CYS A 1 79 ? -7.297 -7.419 6.660 1.00 95.75 79 CYS A C 1
ATOM 601 O O . CYS A 1 79 ? -7.425 -7.809 5.494 1.00 95.75 79 CYS A O 1
ATOM 603 N N . LEU A 1 80 ? -6.274 -6.668 7.075 1.00 96.06 80 LEU A N 1
ATOM 604 C CA . LEU A 1 80 ? -5.250 -6.175 6.173 1.00 96.06 80 LEU A CA 1
ATOM 605 C C . LEU A 1 80 ? -4.407 -7.322 5.595 1.00 96.06 80 LEU A C 1
ATOM 607 O O . LEU A 1 80 ? -4.104 -7.285 4.403 1.00 96.06 80 LEU A O 1
ATOM 611 N N . ASN A 1 81 ? -4.089 -8.366 6.369 1.00 95.75 81 ASN A N 1
ATOM 612 C CA . ASN A 1 81 ? -3.378 -9.548 5.857 1.00 95.75 81 ASN A CA 1
ATOM 613 C C . ASN A 1 81 ? -4.172 -10.205 4.726 1.00 95.75 81 ASN A C 1
ATOM 615 O O . ASN A 1 81 ? -3.645 -10.498 3.658 1.00 95.75 81 ASN A O 1
ATOM 619 N N . GLY A 1 82 ? -5.489 -10.322 4.893 1.00 94.00 82 GLY A N 1
ATOM 620 C CA . GLY A 1 82 ? -6.334 -10.819 3.816 1.00 94.00 82 GLY A CA 1
ATOM 621 C C . GLY A 1 82 ? -6.371 -9.903 2.581 1.00 94.00 82 GLY A C 1
ATOM 622 O O . GLY A 1 82 ? -6.680 -10.375 1.484 1.00 94.00 82 GLY A O 1
ATOM 623 N N . THR A 1 83 ? -6.084 -8.601 2.715 1.00 94.25 83 THR A N 1
ATOM 624 C CA . THR A 1 83 ? -5.879 -7.738 1.540 1.00 94.25 83 THR A CA 1
ATOM 625 C C . THR A 1 83 ? -4.530 -8.017 0.882 1.00 94.25 83 THR A C 1
ATOM 627 O O . THR A 1 83 ? -4.503 -8.217 -0.332 1.00 94.25 83 THR A O 1
ATOM 630 N N . SER A 1 84 ? -3.432 -8.104 1.644 1.00 94.38 84 SER A N 1
ATOM 631 C CA . SER A 1 84 ? -2.082 -8.342 1.104 1.00 94.38 84 SER A CA 1
ATOM 632 C C . SER A 1 84 ? -1.958 -9.703 0.407 1.00 94.38 84 SER A C 1
ATOM 634 O O . SER A 1 84 ? -1.314 -9.798 -0.639 1.00 94.38 84 SER A O 1
ATOM 636 N N . GLU A 1 85 ? -2.678 -10.726 0.872 1.00 94.88 85 GLU A N 1
ATOM 637 C CA . GLU A 1 85 ? -2.796 -12.036 0.210 1.00 94.88 85 GLU A CA 1
ATOM 638 C C . GLU A 1 85 ? -3.320 -11.952 -1.235 1.00 94.88 85 GLU A C 1
ATOM 640 O O . GLU A 1 85 ? -3.054 -12.842 -2.044 1.00 94.88 85 GLU A O 1
ATOM 645 N N . LYS A 1 86 ? -4.033 -10.875 -1.598 1.00 94.75 86 LYS A N 1
ATOM 646 C CA . LYS A 1 86 ? -4.521 -10.639 -2.965 1.00 94.75 86 LYS A CA 1
ATOM 647 C C . LYS A 1 86 ? -3.508 -9.973 -3.888 1.00 94.75 86 LYS A C 1
ATOM 649 O O . LYS A 1 86 ? -3.758 -9.924 -5.090 1.00 94.75 86 LYS A O 1
ATOM 654 N N . LEU A 1 87 ? -2.356 -9.519 -3.390 1.00 94.88 87 LEU A N 1
ATOM 655 C CA . LEU A 1 87 ? -1.303 -8.906 -4.212 1.00 94.88 87 LEU A CA 1
ATOM 656 C C . LEU A 1 87 ? -0.896 -9.734 -5.445 1.00 94.88 87 LEU A C 1
ATOM 658 O O . LEU A 1 87 ? -0.774 -9.133 -6.514 1.00 94.88 87 LEU A O 1
ATOM 662 N N . PRO A 1 88 ? -0.688 -11.069 -5.359 1.00 95.44 88 PRO A N 1
ATOM 663 C CA . PRO A 1 88 ? -0.274 -11.856 -6.520 1.00 95.44 88 PRO A CA 1
ATOM 664 C C . PRO A 1 88 ? -1.318 -11.856 -7.644 1.00 95.44 88 PRO A C 1
ATOM 666 O O . PRO A 1 88 ? -0.950 -11.801 -8.812 1.00 95.44 88 PRO A O 1
ATOM 669 N N . GLU A 1 89 ? -2.602 -11.901 -7.283 1.00 95.19 89 GLU A N 1
ATOM 670 C CA . GLU A 1 89 ? -3.735 -11.936 -8.214 1.00 95.19 89 GLU A CA 1
ATOM 671 C C . GLU A 1 89 ? -4.053 -10.540 -8.763 1.00 95.19 89 GLU A C 1
ATOM 673 O O . GLU A 1 89 ? -4.212 -10.356 -9.966 1.00 95.19 89 GLU A O 1
ATOM 678 N N . CYS A 1 90 ? -4.106 -9.540 -7.884 1.00 94.19 90 CYS A N 1
ATOM 679 C CA . CYS A 1 90 ? -4.465 -8.179 -8.259 1.00 94.19 90 CYS A CA 1
ATOM 680 C C . CYS A 1 90 ? -3.367 -7.485 -9.060 1.00 94.19 90 CYS A C 1
ATOM 682 O O . CYS A 1 90 ? -3.647 -6.841 -10.071 1.00 94.19 90 CYS A O 1
ATOM 684 N N . CYS A 1 91 ? -2.137 -7.509 -8.539 1.00 96.56 91 CYS A N 1
ATOM 685 C CA . CYS A 1 91 ? -1.219 -6.411 -8.801 1.00 96.56 91 CYS A CA 1
ATOM 686 C C . CYS A 1 91 ? 0.227 -6.839 -9.118 1.00 96.56 91 CYS A C 1
ATOM 688 O O . CYS A 1 91 ? 1.122 -5.997 -9.136 1.00 96.56 91 CYS A O 1
ATOM 690 N N . SER A 1 92 ? 0.481 -8.120 -9.408 1.00 96.94 92 SER A N 1
ATOM 691 C CA . SER A 1 92 ? 1.834 -8.613 -9.714 1.00 96.94 92 SER A CA 1
ATOM 692 C C . SER A 1 92 ? 2.495 -7.826 -10.858 1.00 96.94 92 SER A C 1
ATOM 694 O O . SER A 1 92 ? 2.002 -7.802 -11.987 1.00 96.94 92 SER A O 1
ATOM 696 N N . GLY A 1 93 ? 3.600 -7.145 -10.544 1.00 96.81 93 GLY A N 1
ATOM 697 C CA . GLY A 1 93 ? 4.374 -6.295 -11.452 1.00 96.81 93 GLY A CA 1
ATOM 698 C C . GLY A 1 93 ? 3.702 -4.994 -11.886 1.00 96.81 93 GLY A C 1
ATOM 699 O O . GLY A 1 93 ? 4.275 -4.276 -12.703 1.00 96.81 93 GLY A O 1
ATOM 700 N N . ARG A 1 94 ? 2.504 -4.678 -11.387 1.00 98.12 94 ARG A N 1
ATOM 701 C CA . ARG A 1 94 ? 1.754 -3.462 -11.735 1.00 98.12 94 ARG A CA 1
ATOM 702 C C . ARG A 1 94 ? 2.356 -2.275 -10.992 1.00 98.12 94 ARG A C 1
ATOM 704 O O . ARG A 1 94 ? 2.603 -2.384 -9.793 1.00 98.12 94 ARG A O 1
ATOM 711 N N . ILE A 1 95 ? 2.540 -1.134 -11.661 1.00 97.56 95 ILE A N 1
ATOM 712 C CA . ILE A 1 95 ? 3.146 0.067 -11.036 1.00 97.56 95 ILE A CA 1
ATOM 713 C C . ILE A 1 95 ? 2.243 0.733 -9.983 1.00 97.56 95 ILE A C 1
ATOM 715 O O . ILE A 1 95 ? 2.679 1.604 -9.237 1.00 97.56 95 ILE A O 1
ATOM 719 N N . GLY A 1 96 ? 0.986 0.301 -9.910 1.00 98.00 96 GLY A N 1
ATOM 720 C CA . GLY A 1 96 ? 0.028 0.723 -8.904 1.00 98.00 96 GLY A CA 1
ATOM 721 C C . GLY A 1 96 ? -1.016 -0.356 -8.669 1.00 98.00 96 GLY A C 1
ATOM 722 O O . GLY A 1 96 ? -1.396 -1.081 -9.596 1.00 98.00 96 GLY A O 1
ATOM 723 N N . GLY A 1 97 ? -1.479 -0.469 -7.431 1.00 98.06 97 GLY A N 1
ATOM 724 C CA . GLY A 1 97 ? -2.424 -1.498 -7.022 1.00 98.06 97 GLY A CA 1
ATOM 725 C C . GLY A 1 97 ? -3.199 -1.104 -5.777 1.00 98.06 97 GLY A C 1
ATOM 726 O O . GLY A 1 97 ? -2.669 -0.472 -4.863 1.00 98.06 97 GLY A O 1
ATOM 727 N N . ARG A 1 98 ? -4.471 -1.496 -5.741 1.00 97.44 98 ARG A N 1
ATOM 728 C CA . ARG A 1 98 ? -5.378 -1.262 -4.620 1.00 97.44 98 ARG A CA 1
ATOM 729 C C . ARG A 1 98 ? -6.221 -2.500 -4.373 1.00 97.44 98 ARG A C 1
ATOM 731 O O . ARG A 1 98 ? -6.806 -3.028 -5.315 1.00 97.44 98 ARG A O 1
ATOM 738 N N . VAL A 1 99 ? -6.335 -2.903 -3.114 1.00 96.75 99 VAL A N 1
ATOM 739 C CA . VAL A 1 99 ? -7.280 -3.933 -2.665 1.00 96.75 99 VAL A CA 1
ATOM 740 C C . VAL A 1 99 ? -8.145 -3.326 -1.574 1.00 96.75 99 VAL A C 1
ATOM 742 O O . VAL A 1 99 ? -7.631 -2.761 -0.609 1.00 96.75 99 VAL A O 1
ATOM 745 N N . LEU A 1 100 ? -9.460 -3.426 -1.745 1.00 94.12 100 LEU A N 1
ATOM 746 C CA . LEU A 1 100 ? -10.461 -2.922 -0.821 1.00 94.12 100 LEU A CA 1
ATOM 747 C C . LEU A 1 100 ? -11.247 -4.073 -0.198 1.00 94.12 100 LEU A C 1
ATOM 749 O O . LEU A 1 100 ? -11.810 -4.915 -0.902 1.00 94.12 100 LEU A O 1
ATOM 753 N N . ARG A 1 101 ? -11.353 -4.022 1.127 1.00 93.81 101 ARG A N 1
ATOM 754 C CA . ARG A 1 101 ? -12.371 -4.689 1.938 1.00 93.81 101 ARG A CA 1
ATOM 755 C C . ARG A 1 101 ? -13.210 -3.625 2.645 1.00 93.81 101 ARG A C 1
ATOM 757 O O . ARG A 1 101 ? -12.715 -2.520 2.861 1.00 93.81 101 ARG A O 1
ATOM 764 N N . PRO A 1 102 ? -14.445 -3.939 3.066 1.00 90.88 102 PRO A N 1
ATOM 765 C CA . PRO A 1 102 ? -15.279 -2.977 3.785 1.00 90.88 102 PRO A CA 1
ATOM 766 C C . PRO A 1 102 ? -14.613 -2.365 5.027 1.00 90.88 102 PRO A C 1
ATOM 768 O O . PRO A 1 102 ? -14.841 -1.198 5.318 1.00 90.88 102 PRO A O 1
ATOM 771 N N . SER A 1 103 ? -13.785 -3.135 5.744 1.00 93.44 103 SER A N 1
ATOM 772 C CA . SER A 1 103 ? -13.152 -2.683 6.992 1.00 93.44 103 SER A CA 1
ATOM 773 C C . SER A 1 103 ? -11.657 -2.350 6.876 1.00 93.44 103 SER A C 1
ATOM 775 O O . SER A 1 103 ? -11.057 -1.936 7.865 1.00 93.44 103 SER A O 1
ATOM 777 N N . CYS A 1 104 ? -11.026 -2.558 5.716 1.00 95.31 104 CYS A N 1
ATOM 778 C CA . CYS A 1 104 ? -9.604 -2.261 5.534 1.00 95.31 104 CYS A CA 1
ATOM 779 C C . CYS A 1 104 ? -9.195 -2.188 4.059 1.00 95.31 104 CYS A C 1
ATOM 781 O O . CYS A 1 104 ? -9.830 -2.782 3.187 1.00 95.31 104 CYS A O 1
ATOM 783 N N . ASN A 1 105 ? -8.109 -1.480 3.761 1.00 96.44 105 ASN A N 1
ATOM 784 C CA . ASN A 1 105 ? -7.573 -1.409 2.407 1.00 96.44 105 ASN A CA 1
ATOM 785 C C . ASN A 1 105 ? -6.068 -1.137 2.391 1.00 96.44 105 ASN A C 1
ATOM 787 O O . ASN A 1 105 ? -5.509 -0.613 3.354 1.00 96.44 105 ASN A O 1
ATOM 791 N N . PHE A 1 106 ? -5.439 -1.435 1.256 1.00 97.06 106 PHE A N 1
ATOM 792 C CA . PHE A 1 106 ? -4.153 -0.847 0.902 1.00 97.06 106 PHE A CA 1
ATOM 793 C C . PHE A 1 106 ? -4.217 -0.207 -0.477 1.00 97.06 106 PHE A C 1
ATOM 795 O O . PHE A 1 106 ? -4.984 -0.630 -1.350 1.00 97.06 106 PHE A O 1
ATOM 802 N N . ARG A 1 107 ? -3.330 0.761 -0.692 1.00 98.00 107 ARG A N 1
ATOM 803 C CA . ARG A 1 107 ? -2.993 1.311 -2.001 1.00 98.00 107 ARG A CA 1
ATOM 804 C C . ARG A 1 107 ? -1.487 1.501 -2.096 1.00 98.00 107 ARG A C 1
ATOM 806 O O . ARG A 1 107 ? -0.889 2.029 -1.164 1.00 98.00 107 ARG A O 1
ATOM 813 N N . TYR A 1 108 ? -0.899 1.134 -3.228 1.00 98.50 108 TYR A N 1
ATOM 814 C CA . TYR A 1 108 ? 0.457 1.539 -3.582 1.00 98.50 108 TYR A CA 1
ATOM 815 C C . TYR A 1 108 ? 0.502 2.126 -4.993 1.00 98.50 108 TYR A C 1
ATOM 817 O O . TYR A 1 108 ? -0.296 1.747 -5.849 1.00 98.50 108 TYR A O 1
ATOM 825 N N . GLU A 1 109 ? 1.434 3.047 -5.225 1.00 98.12 109 GLU A N 1
ATOM 826 C CA . GLU A 1 109 ? 1.662 3.718 -6.509 1.00 98.12 109 GLU A CA 1
ATOM 827 C C . GLU A 1 109 ? 3.142 4.116 -6.634 1.00 98.12 109 GLU A C 1
ATOM 829 O O . GLU A 1 109 ? 3.798 4.403 -5.632 1.00 98.12 109 GLU A O 1
ATOM 834 N N . THR A 1 110 ? 3.665 4.231 -7.856 1.00 97.06 110 THR A N 1
ATOM 835 C CA . THR A 1 110 ? 4.991 4.835 -8.121 1.00 97.06 110 THR A CA 1
ATOM 836 C C . THR A 1 110 ? 4.975 6.368 -8.157 1.00 97.06 110 THR A C 1
ATOM 838 O O . THR A 1 110 ? 5.987 7.010 -8.431 1.00 97.06 110 THR A O 1
ATOM 841 N N . SER A 1 111 ? 3.820 6.982 -7.910 1.00 95.88 111 SER A N 1
ATOM 842 C CA . SER A 1 111 ? 3.661 8.429 -7.765 1.00 95.88 111 SER A CA 1
ATOM 843 C C . SER A 1 111 ? 3.038 8.726 -6.411 1.00 95.88 111 SER A C 1
ATOM 845 O O . SER A 1 111 ? 2.096 8.053 -5.995 1.00 95.88 111 SER A O 1
ATOM 847 N N . GLN A 1 112 ? 3.560 9.731 -5.713 1.00 95.44 112 GLN A N 1
ATOM 848 C CA . GLN A 1 112 ? 3.056 10.092 -4.395 1.00 95.44 112 GLN A CA 1
ATOM 849 C C . GLN A 1 112 ? 1.588 10.535 -4.475 1.00 95.44 112 GLN A C 1
ATOM 851 O O . GLN A 1 112 ? 1.227 11.361 -5.310 1.00 95.44 112 GLN A O 1
ATOM 856 N N . PHE A 1 113 ? 0.746 9.992 -3.591 1.00 94.69 113 PHE A N 1
ATOM 857 C CA . PHE A 1 113 ? -0.704 10.235 -3.588 1.00 94.69 113 PHE A CA 1
ATOM 858 C C . PHE A 1 113 ? -1.258 10.694 -2.230 1.00 94.69 113 PHE A C 1
ATOM 860 O O . PHE A 1 113 ? -2.469 10.839 -2.078 1.00 94.69 113 PHE A O 1
ATOM 867 N N . TYR A 1 114 ? -0.391 10.918 -1.240 1.00 90.19 114 TYR A N 1
ATOM 868 C CA . TYR A 1 114 ? -0.753 11.420 0.084 1.00 90.19 114 TYR A CA 1
ATOM 869 C C . TYR A 1 114 ? 0.179 12.565 0.507 1.00 90.19 114 TYR A C 1
ATOM 871 O O . TYR A 1 114 ? 1.375 12.561 0.198 1.00 90.19 114 TYR A O 1
ATOM 879 N N . ASN A 1 115 ? -0.376 13.541 1.233 1.00 84.50 115 ASN A N 1
ATOM 880 C CA . ASN A 1 115 ? 0.355 14.697 1.754 1.00 84.50 115 ASN A CA 1
ATOM 881 C C . ASN A 1 115 ? 0.854 14.424 3.174 1.00 84.50 115 ASN A C 1
ATOM 883 O O . ASN A 1 115 ? 0.059 14.149 4.064 1.00 84.50 115 ASN A O 1
ATOM 887 N N . VAL A 1 116 ? 2.158 14.569 3.403 1.00 65.12 116 VAL A N 1
ATOM 888 C CA . VAL A 1 116 ? 2.781 14.328 4.719 1.00 65.12 116 VAL A CA 1
ATOM 889 C C . VAL A 1 116 ? 2.424 15.429 5.735 1.00 65.12 116 VAL A C 1
ATOM 891 O O . VAL A 1 116 ? 2.352 15.176 6.933 1.00 65.12 116 VAL A O 1
ATOM 894 N N . THR A 1 117 ? 2.143 16.650 5.269 1.00 60.06 117 THR A N 1
ATOM 895 C CA . THR A 1 117 ? 2.027 17.854 6.115 1.00 60.06 117 THR A CA 1
ATOM 896 C C . THR A 1 117 ? 0.830 17.843 7.071 1.00 60.06 117 THR A C 1
ATOM 898 O O . THR A 1 117 ? 0.903 18.421 8.149 1.00 60.06 117 THR A O 1
ATOM 901 N N . THR A 1 118 ? -0.260 17.157 6.730 1.00 51.75 118 THR A N 1
ATOM 902 C CA . THR A 1 118 ? -1.447 17.025 7.595 1.00 51.75 118 THR A CA 1
ATOM 903 C C . THR A 1 118 ? -1.299 15.937 8.665 1.00 51.75 118 THR A C 1
ATOM 905 O O . THR A 1 118 ? -2.177 15.802 9.509 1.00 51.75 118 THR A O 1
ATOM 908 N N . MET A 1 119 ? -0.213 15.153 8.646 1.00 54.22 119 MET A N 1
ATOM 909 C CA . MET A 1 119 ? -0.093 13.900 9.410 1.00 54.22 119 MET A CA 1
ATOM 910 C C . MET A 1 119 ? 0.752 14.008 10.693 1.00 54.22 119 MET A C 1
ATOM 912 O O . MET A 1 119 ? 0.849 13.035 11.432 1.00 54.22 119 MET A O 1
ATOM 916 N N . MET A 1 120 ? 1.356 15.169 10.980 1.00 48.50 120 MET A N 1
ATOM 917 C CA . MET A 1 120 ? 2.132 15.421 12.213 1.00 48.50 120 MET A CA 1
ATOM 918 C C . MET A 1 120 ? 1.381 16.265 13.261 1.00 48.50 120 MET A C 1
ATOM 920 O O . MET A 1 120 ? 1.938 16.565 14.314 1.00 48.50 120 MET A O 1
ATOM 924 N N . SER A 1 121 ? 0.129 16.658 12.999 1.00 43.00 121 SER A N 1
ATOM 925 C CA . SER A 1 121 ? -0.606 17.603 13.858 1.00 43.00 121 SER A CA 1
ATOM 926 C C . SER A 1 121 ? -1.341 16.971 15.052 1.00 43.00 121 SER A C 1
ATOM 928 O O . SER A 1 121 ? -2.002 17.702 15.781 1.00 43.00 121 SER A O 1
ATOM 930 N N . ASP A 1 122 ? -1.194 15.664 15.289 1.00 48.78 122 ASP A N 1
ATOM 931 C CA . ASP A 1 122 ? -1.817 14.956 16.422 1.00 48.78 122 ASP A CA 1
ATOM 932 C C . ASP A 1 122 ? -0.792 14.515 17.482 1.00 48.78 122 ASP A C 1
ATOM 934 O O . ASP A 1 122 ? -0.978 13.521 18.185 1.00 48.78 122 ASP A O 1
ATOM 938 N N . SER A 1 123 ? 0.301 15.270 17.661 1.00 48.69 123 SER A N 1
ATOM 939 C CA . SER A 1 123 ? 0.960 15.227 18.972 1.00 48.69 123 SER A CA 1
ATOM 940 C C . SER A 1 123 ? -0.044 15.733 20.014 1.00 48.69 123 SER A C 1
ATOM 942 O O . SER A 1 123 ? -0.524 16.861 19.870 1.00 48.69 123 SER A O 1
ATOM 944 N N . PRO A 1 124 ? -0.372 14.954 21.065 1.00 55.19 124 PRO A N 1
ATOM 945 C CA . PRO A 1 124 ? -1.147 15.474 22.181 1.00 55.19 124 PRO A CA 1
ATOM 946 C C . PRO A 1 124 ? -0.445 16.735 22.694 1.00 55.19 124 PRO A C 1
ATOM 948 O O . PRO A 1 124 ? 0.784 16.709 22.824 1.00 55.19 124 PRO A O 1
ATOM 951 N N . PRO A 1 125 ? -1.163 17.835 22.981 1.00 47.91 125 PRO A N 1
ATOM 952 C CA . PRO A 1 125 ? -0.528 19.007 23.557 1.00 47.91 125 PRO A CA 1
ATOM 953 C C . PRO A 1 125 ? 0.179 18.571 24.842 1.00 47.91 125 PRO A C 1
ATOM 955 O O . PRO A 1 125 ? -0.456 18.092 25.785 1.00 47.91 125 PRO A O 1
ATOM 958 N N . VAL A 1 126 ? 1.507 18.694 24.863 1.00 53.19 126 VAL A N 1
ATOM 959 C CA . VAL A 1 126 ? 2.292 18.540 26.085 1.00 53.19 126 VAL A CA 1
ATOM 960 C C . VAL A 1 126 ? 1.848 19.675 26.996 1.00 53.19 126 VAL A C 1
ATOM 962 O O . VAL A 1 126 ? 2.195 20.834 26.782 1.00 53.19 126 VAL A O 1
ATOM 965 N N . VAL A 1 127 ? 1.000 19.357 27.972 1.00 53.03 127 VAL A N 1
ATOM 966 C CA . VAL A 1 127 ? 0.592 20.308 29.004 1.00 53.03 127 VAL A CA 1
ATOM 967 C C . VAL A 1 127 ? 1.808 20.542 29.893 1.00 53.03 127 VAL A C 1
ATOM 969 O O . VAL A 1 127 ? 2.081 19.754 30.800 1.00 53.03 127 VAL A O 1
ATOM 972 N N . ASP A 1 128 ? 2.553 21.608 29.616 1.00 50.59 128 ASP A N 1
ATOM 973 C CA . ASP A 1 128 ? 3.624 22.083 30.485 1.00 50.59 128 ASP A CA 1
ATOM 974 C C . ASP A 1 128 ? 3.008 22.594 31.796 1.00 50.59 128 ASP A C 1
ATOM 976 O O . ASP A 1 128 ? 2.396 23.662 31.869 1.00 50.59 128 ASP A O 1
ATOM 980 N N . ARG A 1 129 ? 3.105 21.773 32.845 1.00 57.06 129 ARG A N 1
ATOM 981 C CA . ARG A 1 129 ? 2.720 22.141 34.209 1.00 57.06 129 ARG A CA 1
ATOM 982 C C . ARG A 1 129 ? 3.906 22.789 34.912 1.00 57.06 129 ARG A C 1
ATOM 984 O O . ARG A 1 129 ? 4.460 22.219 35.849 1.00 57.06 129 ARG A O 1
ATOM 991 N N . SER A 1 130 ? 4.262 23.997 34.502 1.00 57.56 130 SER A N 1
ATOM 992 C CA . SER A 1 130 ? 5.178 24.849 35.260 1.00 57.56 130 SER A CA 1
ATOM 993 C C . SER A 1 130 ? 4.562 26.239 35.472 1.00 57.56 130 SER A C 1
ATOM 995 O O . SER A 1 130 ? 4.844 27.214 34.789 1.00 57.56 130 SER A O 1
ATOM 997 N N . GLY A 1 131 ? 3.669 26.322 36.464 1.00 48.12 131 GLY A N 1
ATOM 998 C CA . GLY A 1 131 ? 3.072 27.567 36.961 1.00 48.12 131 GLY A CA 1
ATOM 999 C C . GLY A 1 131 ? 2.783 27.466 38.466 1.00 48.12 131 GLY A C 1
ATOM 1000 O O . GLY A 1 131 ? 2.501 26.366 38.949 1.00 48.12 131 GLY A O 1
ATOM 1001 N N . PRO A 1 132 ? 2.917 28.563 39.235 1.00 49.59 132 PRO A N 1
ATOM 1002 C CA . PRO A 1 132 ? 3.144 28.505 40.674 1.00 49.59 132 PRO A CA 1
ATOM 1003 C C . PRO A 1 132 ? 1.896 28.097 41.462 1.00 49.59 132 PRO A C 1
ATOM 1005 O O . PRO A 1 132 ? 0.761 28.378 41.081 1.00 49.59 132 PRO A O 1
ATOM 1008 N N . ALA A 1 133 ? 2.145 27.443 42.598 1.00 51.22 133 ALA A N 1
ATOM 1009 C CA . ALA A 1 133 ? 1.151 26.925 43.527 1.00 51.22 133 ALA A CA 1
ATOM 1010 C C . ALA A 1 133 ? 0.200 28.021 44.049 1.00 51.22 133 ALA A C 1
ATOM 1012 O O . ALA A 1 133 ? 0.480 28.696 45.039 1.00 51.22 133 ALA A O 1
ATOM 1013 N N . GLY A 1 134 ? -0.960 28.157 43.408 1.00 42.47 134 GLY A N 1
ATOM 1014 C CA . GLY A 1 134 ? -2.127 28.829 43.970 1.00 42.47 134 GLY A CA 1
ATOM 1015 C C . GLY A 1 134 ? -2.947 27.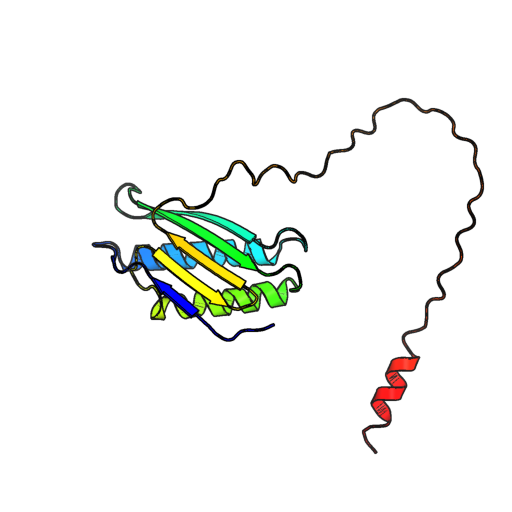839 44.797 1.00 42.47 134 GLY A C 1
ATOM 1016 O O . GLY A 1 134 ? -3.407 26.823 44.280 1.00 42.47 134 GLY A O 1
ATOM 1017 N N . ARG A 1 135 ? -3.121 28.117 46.095 1.00 48.62 135 ARG A N 1
ATOM 1018 C CA . ARG A 1 135 ? -4.004 27.353 46.993 1.00 48.62 135 ARG A CA 1
ATOM 1019 C C . ARG A 1 135 ? -5.448 27.415 46.488 1.00 48.62 135 ARG A C 1
ATOM 1021 O O . ARG A 1 135 ? -6.028 28.496 46.448 1.00 48.62 135 ARG A O 1
ATOM 1028 N N . VAL A 1 136 ? -6.036 26.258 46.190 1.00 42.88 136 VAL A N 1
ATOM 1029 C CA . VAL A 1 136 ? -7.485 26.105 45.984 1.00 42.88 136 VAL A CA 1
ATOM 1030 C C . VAL A 1 136 ? -8.082 25.414 47.221 1.00 42.88 136 VAL A C 1
ATOM 1032 O O . VAL A 1 136 ? -7.479 24.452 47.708 1.00 42.88 136 VAL A O 1
ATOM 1035 N N . PRO A 1 137 ? -9.217 25.886 47.777 1.00 45.47 137 PRO A N 1
ATOM 1036 C CA . PRO A 1 137 ? -9.823 25.304 48.971 1.00 45.47 137 PRO A CA 1
ATOM 1037 C C . PRO A 1 137 ? -10.398 23.912 48.693 1.00 45.47 137 PRO A C 1
ATOM 1039 O O . PRO A 1 137 ? -11.013 23.673 47.656 1.00 45.47 137 PRO A O 1
ATOM 1042 N N . SER A 1 138 ? -10.227 23.012 49.661 1.00 40.06 138 SER A N 1
ATOM 1043 C CA . SER A 1 138 ? -10.747 21.645 49.633 1.00 40.06 138 SER A CA 1
ATOM 1044 C C . SER A 1 138 ? -12.267 21.649 49.833 1.00 40.06 138 SER A C 1
ATOM 1046 O O . SER A 1 138 ? -12.754 21.728 50.960 1.00 40.06 138 SER A O 1
ATOM 1048 N N . GLY A 1 139 ? -13.023 21.610 48.736 1.00 45.44 139 GLY A N 1
ATOM 1049 C CA . GLY A 1 139 ? -14.441 21.258 48.739 1.00 45.44 139 GLY A CA 1
ATOM 1050 C C . GLY A 1 139 ? -14.587 19.760 48.486 1.00 45.44 139 GLY A C 1
ATOM 1051 O O . GLY A 1 139 ? -14.170 19.271 47.439 1.00 45.44 139 GLY A O 1
ATOM 1052 N N . ALA A 1 140 ? -15.149 19.025 49.445 1.00 46.94 140 ALA A N 1
ATOM 1053 C CA . ALA A 1 140 ? -15.400 17.595 49.319 1.00 46.94 140 ALA A CA 1
ATOM 1054 C C . ALA A 1 140 ? -16.467 17.331 48.242 1.00 46.94 140 ALA A C 1
ATOM 1056 O O . ALA A 1 140 ? -17.647 17.608 48.447 1.00 46.94 140 ALA A O 1
ATOM 1057 N N . VAL A 1 141 ? -16.048 16.791 47.097 1.00 43.56 141 VAL A N 1
ATOM 1058 C CA . VAL A 1 141 ? -16.952 16.238 46.084 1.00 43.56 141 VAL A CA 1
ATOM 1059 C C . VAL A 1 141 ? -17.106 14.748 46.376 1.00 43.56 141 VAL A C 1
ATOM 1061 O O . VAL A 1 141 ? -16.197 13.954 46.139 1.00 43.56 141 VAL A O 1
ATOM 1064 N N . THR A 1 142 ? -18.246 14.368 46.944 1.00 39.91 142 THR A N 1
ATOM 1065 C CA . THR A 1 142 ? -18.658 12.973 47.112 1.00 39.91 142 THR A CA 1
ATOM 1066 C C . THR A 1 142 ? -19.087 12.407 45.759 1.00 39.91 142 THR A C 1
ATOM 1068 O O . THR A 1 142 ? -20.102 12.806 45.194 1.00 39.91 142 THR A O 1
ATOM 1071 N N . PHE A 1 143 ? -18.306 11.465 45.229 1.00 50.53 143 PHE A N 1
ATOM 1072 C CA . PHE A 1 143 ? -18.669 10.690 44.042 1.00 50.53 143 PHE A CA 1
ATOM 1073 C C . PHE A 1 143 ? -19.568 9.510 44.446 1.00 50.53 143 PHE A C 1
ATOM 1075 O O . PHE A 1 143 ? -19.233 8.811 45.404 1.00 50.53 143 PHE A O 1
ATOM 1082 N N . PRO A 1 144 ? -20.688 9.247 43.747 1.00 41.12 144 PRO A N 1
ATOM 1083 C CA . PRO A 1 144 ? -21.481 8.052 43.995 1.00 41.12 144 PRO A CA 1
ATOM 1084 C C . PRO A 1 144 ? -20.714 6.809 43.528 1.00 41.12 144 PRO A C 1
ATOM 1086 O O . PRO A 1 144 ? -20.197 6.745 42.412 1.00 41.12 144 PRO A O 1
ATOM 1089 N N . GLU A 1 145 ? -20.634 5.817 44.408 1.00 51.69 145 GLU A N 1
ATOM 1090 C CA . GLU A 1 145 ? -19.942 4.554 44.179 1.00 51.69 145 GLU A CA 1
ATOM 1091 C C . GLU A 1 145 ? -20.639 3.752 43.068 1.00 51.69 145 GLU A C 1
ATOM 1093 O O . GLU A 1 145 ? -21.808 3.374 43.175 1.00 51.69 145 GLU A O 1
ATOM 1098 N N . VAL A 1 146 ? -19.922 3.495 41.970 1.00 57.53 146 VAL A N 1
ATOM 1099 C CA . VAL A 1 146 ? -20.396 2.625 40.888 1.00 57.53 146 VAL A CA 1
ATOM 1100 C C . VAL A 1 146 ? -20.489 1.205 41.441 1.00 57.53 146 VAL A C 1
ATOM 1102 O O . VAL A 1 146 ? -19.470 0.559 41.691 1.00 57.53 146 VAL A O 1
ATOM 1105 N N . ARG A 1 147 ? -21.718 0.711 41.639 1.00 54.78 147 ARG A N 1
ATOM 1106 C CA . ARG A 1 147 ? -21.998 -0.678 42.029 1.00 54.78 147 ARG A CA 1
ATOM 1107 C C . ARG A 1 147 ? -21.336 -1.629 41.026 1.00 54.78 147 ARG A C 1
ATOM 1109 O O . ARG A 1 147 ? -21.831 -1.827 39.919 1.00 54.78 147 ARG A O 1
ATOM 1116 N N . LYS A 1 148 ? -20.216 -2.232 41.425 1.00 51.81 148 LYS A N 1
ATOM 1117 C CA . LYS A 1 148 ? -19.570 -3.327 40.696 1.00 51.81 148 LYS A CA 1
ATOM 1118 C C . LYS A 1 148 ? -20.514 -4.526 40.724 1.00 51.81 148 LYS A C 1
ATOM 1120 O O . LYS A 1 148 ? -20.685 -5.153 41.767 1.00 51.81 148 LYS A O 1
ATOM 1125 N N . ILE A 1 149 ? -21.156 -4.823 39.598 1.00 56.44 149 ILE A N 1
ATOM 1126 C CA . ILE A 1 149 ? -21.941 -6.049 39.439 1.00 56.44 149 ILE A CA 1
ATOM 1127 C C . ILE A 1 149 ? -20.940 -7.211 39.344 1.00 56.44 149 ILE A C 1
ATOM 1129 O O . ILE A 1 149 ? -20.092 -7.197 38.448 1.00 56.44 149 ILE A O 1
ATOM 1133 N N . PRO A 1 150 ? -20.977 -8.203 40.251 1.00 44.69 150 PRO A N 1
ATOM 1134 C CA . PRO A 1 150 ? -20.078 -9.341 40.176 1.00 44.69 150 PRO A CA 1
ATOM 1135 C C . PRO A 1 150 ? -20.438 -10.202 38.960 1.00 44.69 150 PRO A C 1
ATOM 1137 O O . PRO A 1 150 ? -21.575 -10.645 38.799 1.00 44.69 150 PRO A O 1
ATOM 1140 N N . LEU A 1 151 ? -19.427 -10.478 38.135 1.00 53.53 151 LEU A N 1
ATOM 1141 C CA . LEU A 1 151 ? -19.434 -11.299 36.912 1.00 53.53 151 LEU A CA 1
ATOM 1142 C C . LEU A 1 151 ? -19.828 -12.780 37.130 1.00 53.53 151 LEU A C 1
ATOM 1144 O O . LEU A 1 151 ? -19.638 -13.615 36.253 1.00 53.53 151 LEU A O 1
ATOM 1148 N N . ILE A 1 152 ? -20.377 -13.118 38.296 1.00 53.38 152 ILE A N 1
ATOM 1149 C CA . ILE A 1 152 ? -20.743 -14.477 38.703 1.00 53.38 152 ILE A CA 1
ATOM 1150 C C . ILE A 1 152 ? -22.142 -14.848 38.172 1.00 53.38 152 ILE A C 1
ATOM 1152 O O . ILE A 1 152 ? -22.405 -16.015 37.896 1.00 53.38 152 ILE A O 1
ATOM 1156 N N . LEU A 1 153 ? -23.027 -13.868 37.934 1.00 51.56 153 LEU A N 1
ATOM 1157 C CA . LEU A 1 153 ? -24.403 -14.125 37.474 1.00 51.56 153 LEU A CA 1
ATOM 1158 C C . LEU A 1 153 ? -24.513 -14.534 35.992 1.00 51.56 153 LEU A C 1
ATOM 1160 O O . LEU A 1 153 ? -25.463 -15.220 35.631 1.00 51.56 153 LEU A O 1
ATOM 1164 N N . LEU A 1 154 ? -23.541 -14.182 35.142 1.00 48.66 154 LEU A N 1
ATOM 1165 C CA . LEU A 1 154 ? -23.531 -14.600 33.729 1.00 48.66 154 LEU A CA 1
ATOM 1166 C C . LEU A 1 154 ? -23.071 -16.054 33.539 1.00 48.66 154 LEU A C 1
ATOM 1168 O O . LEU A 1 154 ? -23.415 -16.677 32.538 1.00 48.66 154 LEU A O 1
ATOM 1172 N N . ALA A 1 155 ? -22.336 -16.619 34.503 1.00 47.59 155 ALA A N 1
ATOM 1173 C CA . ALA A 1 155 ? -21.843 -17.991 34.406 1.00 47.59 155 ALA A CA 1
ATOM 1174 C C . ALA A 1 155 ? -22.962 -19.033 34.582 1.00 47.59 155 ALA A C 1
ATOM 1176 O O . ALA A 1 155 ? -22.912 -20.077 33.943 1.00 47.59 155 ALA A O 1
ATOM 1177 N N . LEU A 1 156 ? -23.997 -18.747 35.382 1.00 47.25 156 LEU A N 1
ATOM 1178 C CA . LEU A 1 156 ? -25.123 -19.672 35.588 1.00 47.25 156 LEU A CA 1
ATOM 1179 C C . LEU A 1 156 ? -26.063 -19.756 34.375 1.00 47.25 156 LEU A C 1
ATOM 1181 O O . LEU A 1 156 ? -26.647 -20.811 34.141 1.00 47.25 156 LEU A O 1
ATOM 1185 N N . ALA A 1 157 ? -26.165 -18.694 33.569 1.00 51.91 157 ALA A N 1
ATOM 1186 C CA . ALA A 1 157 ? -27.002 -18.696 32.368 1.00 51.91 157 ALA A CA 1
ATOM 1187 C C . ALA A 1 157 ? -26.460 -19.626 31.266 1.00 51.91 157 ALA A C 1
ATOM 1189 O O . ALA A 1 157 ? -27.238 -20.172 30.497 1.00 51.91 157 ALA A O 1
ATOM 1190 N N . MET A 1 158 ? -25.146 -19.878 31.224 1.00 54.94 158 MET A N 1
ATOM 1191 C CA . MET A 1 158 ? -24.545 -20.764 30.216 1.00 54.94 158 MET A CA 1
ATOM 1192 C C . MET A 1 158 ? -24.677 -22.263 30.535 1.00 54.94 158 MET A C 1
ATOM 1194 O O . MET A 1 158 ? -24.364 -23.088 29.680 1.00 54.94 158 MET A O 1
ATOM 1198 N N . PHE A 1 159 ? -25.126 -22.638 31.740 1.00 55.66 159 PHE A N 1
ATOM 1199 C CA . PHE A 1 159 ? -25.282 -24.046 32.134 1.00 55.66 159 PHE A CA 1
ATOM 1200 C C . PHE A 1 159 ? -26.711 -24.590 31.991 1.00 55.66 159 PHE A C 1
ATOM 1202 O O . PHE A 1 159 ? -26.903 -25.789 32.170 1.00 55.66 159 PHE A O 1
ATOM 1209 N N . LEU A 1 160 ? -27.699 -23.760 31.634 1.00 48.81 160 LEU A N 1
ATOM 1210 C CA . LEU A 1 160 ? -29.095 -24.198 31.473 1.00 48.81 160 LEU A CA 1
ATOM 1211 C C . LEU A 1 160 ? -29.523 -24.454 30.015 1.00 48.81 160 LEU A C 1
ATOM 1213 O O . LEU A 1 160 ? -30.587 -25.022 29.815 1.00 48.81 160 LEU A O 1
ATOM 1217 N N . ASP A 1 161 ? -28.681 -24.163 29.016 1.00 50.16 161 ASP A N 1
ATOM 1218 C CA . ASP A 1 161 ? -28.947 -24.501 27.599 1.00 50.16 161 ASP A CA 1
ATOM 1219 C C . ASP A 1 161 ? -28.411 -25.892 27.191 1.00 50.16 161 ASP A C 1
ATOM 1221 O O . ASP A 1 161 ? -28.282 -26.212 26.007 1.00 50.16 161 ASP A O 1
ATOM 1225 N N . LYS A 1 162 ? -28.041 -26.728 28.170 1.00 45.00 162 LYS A N 1
ATOM 1226 C CA . LYS A 1 162 ? -27.485 -28.070 27.934 1.00 45.00 162 LYS A CA 1
ATOM 1227 C C . LYS A 1 162 ? -28.088 -29.168 28.818 1.00 45.00 162 LYS A C 1
ATOM 1229 O O . LYS A 1 162 ? -27.376 -30.087 29.226 1.00 45.00 162 LYS A O 1
ATOM 1234 N N . ILE A 1 163 ? -29.395 -29.085 29.075 1.00 47.75 163 ILE A N 1
ATOM 1235 C CA . ILE A 1 163 ? -30.236 -30.219 29.494 1.00 47.75 163 ILE A CA 1
ATOM 1236 C C . ILE A 1 16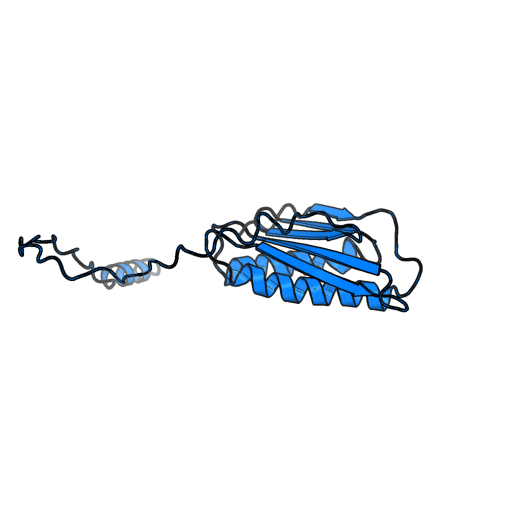3 ? -31.435 -30.296 28.557 1.00 47.75 163 ILE A C 1
ATOM 1238 O O . ILE A 1 163 ? -32.101 -29.253 28.391 1.00 47.75 163 ILE A O 1
#

InterPro domains:
  IPR002902 Gnk2-homologous domain [PF01657] (16-110)
  IPR002902 Gnk2-homologous domain [PS51473] (3-113)
  IPR038408 Gnk2-homologous domain superfamily [G3DSA:3.30.430.20] (4-113)

Sequence (163 aa):
MQTLPNAYTSNPTTVSSNFNQFNLAVRTMLDRLLEEASRGTAVQKFATGNTTVGPDNNMTIYALVECTPDLSPLQCRDCLNGTSEKLPECCSGRIGGRVLRPSCNFRYETSQFYNVTTMMSDSPPVVDRSGPAGRVPSGAVTFPEVRKIPLILLALAMFLDKI

pLDDT: mean 80.22, std 20.64, range [39.91, 98.5]